Protein AF-A0A9X7DZL2-F1 (afdb_monomer_lite)

Secondary structure (DSSP, 8-state):
-EEEEEEEPTT--EEEEE-SS--EEEEES-BTTTB-TT-GGGSEEEEEPSEEEEE--TT-EEEEEE--SSS----EEEEE--EE--EEETTT--HHHHHHHHHH-TT-S-EEEE-SS-EEEE-HHHIIIIIITTT--HHHHHHHHHHHTT-

Radius of gyration: 15.91 Å; chains: 1; bounding box: 37×32×37 Å

Foldseek 3Di:
DAFDQWWFAAFWKWKKAKDDADKWKKKFADAPQLDDPVRCVQIDMDIDGHGIDIDGHRHIHTMDIGDPDPDDDIDMDGPDGTDGAAEAEAPPDWQVSSVVRCVVCVPGSWHWQYAPPDIDIGHSVCCVVPCVVVVHTSNVVRVVVVVVVVD

Organism: Bacillus cereus (NCBI:txid1396)

InterPro domains:
  IPR031161 Peptidase family M60 domain [PS51723] (1-151)
  IPR031161 Peptidase family M60 domain [SM01276] (1-151)
  IPR035423 M60-like domain, N-terminal [PF17291] (1-71)
  IPR051244 TRPM8 Channel-Associated Factors [PTHR15730] (1-148)

Structure (mmCIF, N/CA/C/O backbone):
data_AF-A0A9X7DZL2-F1
#
_entry.id   AF-A0A9X7DZL2-F1
#
loop_
_atom_site.group_PDB
_atom_site.id
_atom_site.type_symbol
_atom_site.label_atom_id
_atom_site.label_alt_id
_atom_site.label_comp_id
_atom_site.label_asym_id
_atom_site.label_entity_id
_atom_site.label_seq_id
_atom_site.pdbx_PDB_ins_code
_atom_site.Cartn_x
_atom_site.Cartn_y
_atom_site.Cartn_z
_atom_site.occupancy
_atom_site.B_iso_or_equiv
_atom_site.auth_seq_id
_atom_site.auth_comp_id
_atom_site.auth_asym_id
_atom_site.auth_atom_id
_atom_site.pdbx_PDB_model_num
ATOM 1 N N . TYR A 1 1 ? 4.931 -5.568 7.349 1.00 88.00 1 TYR A N 1
ATOM 2 C CA . TYR A 1 1 ? 3.750 -4.793 6.931 1.00 88.00 1 TYR A CA 1
ATOM 3 C C . TYR A 1 1 ? 3.110 -5.503 5.763 1.00 88.00 1 TYR A C 1
ATOM 5 O O . TYR A 1 1 ? 3.852 -5.976 4.914 1.00 88.00 1 TYR A O 1
ATOM 13 N N . GLU A 1 2 ? 1.784 -5.583 5.729 1.00 94.81 2 GLU A N 1
ATOM 14 C CA . GLU A 1 2 ? 1.037 -6.064 4.567 1.00 94.81 2 GLU A CA 1
ATOM 15 C C . GLU A 1 2 ? 0.476 -4.844 3.812 1.00 94.81 2 GLU A C 1
ATOM 17 O O . GLU A 1 2 ? -0.338 -4.112 4.390 1.00 94.81 2 GLU A O 1
ATOM 22 N N . PRO A 1 3 ? 0.941 -4.559 2.580 1.00 97.00 3 PRO A N 1
ATOM 23 C CA . PRO A 1 3 ? 0.452 -3.438 1.781 1.00 97.00 3 PRO A CA 1
ATOM 24 C C . PRO A 1 3 ? -0.974 -3.690 1.293 1.00 97.00 3 PRO A C 1
ATOM 26 O O . PRO A 1 3 ? -1.350 -4.814 0.969 1.00 97.00 3 PRO A O 1
ATOM 29 N N . THR A 1 4 ? -1.769 -2.626 1.211 1.00 97.38 4 THR A N 1
ATOM 30 C CA . THR A 1 4 ? -3.156 -2.704 0.717 1.00 97.38 4 THR A CA 1
ATOM 31 C C . THR A 1 4 ? -3.303 -2.290 -0.747 1.00 97.38 4 THR A C 1
ATOM 33 O O . THR A 1 4 ? -4.355 -2.518 -1.339 1.00 97.38 4 THR A O 1
ATOM 36 N N . GLY A 1 5 ? -2.285 -1.641 -1.327 1.00 97.38 5 GLY A N 1
ATOM 37 C CA . GLY A 1 5 ? -2.396 -0.976 -2.629 1.00 97.38 5 GLY A CA 1
ATOM 38 C C . GLY A 1 5 ? -3.279 0.281 -2.610 1.00 97.38 5 GLY A C 1
ATOM 39 O O . GLY A 1 5 ? -3.695 0.757 -3.670 1.00 97.38 5 GLY A O 1
ATOM 40 N N . LEU A 1 6 ? -3.573 0.826 -1.424 1.00 98.25 6 LEU A N 1
ATOM 41 C CA . LEU A 1 6 ? -4.379 2.032 -1.241 1.00 98.25 6 LEU A CA 1
ATOM 42 C C . LEU A 1 6 ? -3.569 3.160 -0.594 1.00 98.25 6 LEU A C 1
ATOM 44 O O . LEU A 1 6 ? -2.781 2.951 0.329 1.00 98.25 6 LEU A O 1
ATOM 48 N N . TYR A 1 7 ? -3.822 4.377 -1.066 1.00 98.31 7 TYR A N 1
ATOM 49 C CA . TYR A 1 7 ? -3.296 5.628 -0.536 1.00 98.31 7 TYR A CA 1
ATOM 50 C C . TYR A 1 7 ? -4.421 6.450 0.098 1.00 98.31 7 TYR A C 1
ATOM 52 O O . TYR A 1 7 ? -5.416 6.741 -0.566 1.00 98.31 7 TYR A O 1
ATOM 60 N N . ALA A 1 8 ? -4.253 6.861 1.354 1.00 98.38 8 ALA A N 1
ATOM 61 C CA . ALA A 1 8 ? -5.120 7.836 2.009 1.00 98.38 8 ALA A CA 1
ATOM 62 C C . ALA A 1 8 ? -4.589 9.254 1.775 1.00 98.38 8 ALA A C 1
ATOM 64 O O . ALA A 1 8 ? -3.419 9.539 2.045 1.00 98.38 8 ALA A O 1
ATOM 65 N N . LYS A 1 9 ? -5.448 10.171 1.334 1.00 97.81 9 LYS A N 1
ATOM 66 C CA . LYS A 1 9 ? -5.123 11.601 1.272 1.00 97.81 9 LYS A CA 1
ATOM 67 C C . LYS A 1 9 ? -5.031 12.196 2.688 1.00 97.81 9 LYS A C 1
ATOM 69 O O . LYS A 1 9 ? -5.596 11.638 3.634 1.00 97.81 9 LYS A O 1
ATOM 74 N N . PRO A 1 10 ? -4.355 13.346 2.861 1.00 97.62 10 PRO A N 1
ATOM 75 C CA . PRO A 1 10 ? -4.370 14.092 4.117 1.00 97.62 10 PRO A CA 1
ATOM 76 C C . PRO A 1 10 ? -5.789 14.299 4.662 1.00 97.62 10 PRO A C 1
ATOM 78 O O . PRO A 1 10 ? -6.654 14.824 3.963 1.00 97.62 10 PRO A O 1
ATOM 81 N N . ASN A 1 11 ? -6.011 13.907 5.918 1.00 97.94 11 ASN A N 1
ATOM 82 C CA . ASN A 1 11 ? -7.292 13.972 6.634 1.00 97.94 11 ASN A CA 1
ATOM 83 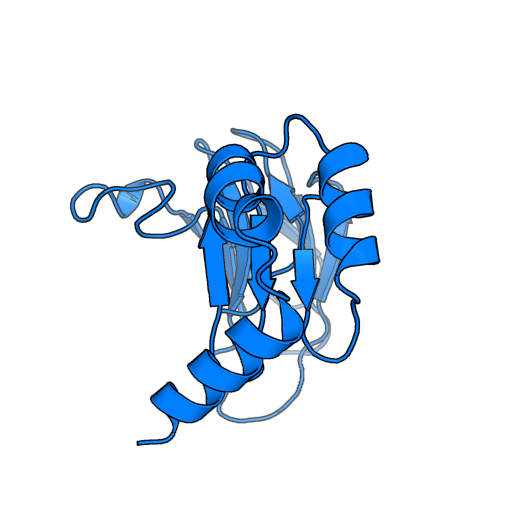C C . ASN A 1 11 ? -8.450 13.174 6.005 1.00 97.94 11 ASN A C 1
ATOM 85 O O . ASN A 1 11 ? -9.599 13.361 6.399 1.00 97.94 11 ASN A O 1
ATOM 89 N N . GLU A 1 12 ? -8.180 12.278 5.055 1.00 98.38 12 GLU A N 1
ATOM 90 C CA . GLU A 1 12 ? -9.208 11.391 4.517 1.00 98.38 12 GLU A CA 1
ATOM 91 C C . GLU A 1 12 ? -9.665 10.392 5.587 1.00 98.38 12 GLU A C 1
ATOM 93 O O . GLU A 1 12 ? -8.843 9.766 6.265 1.00 98.38 12 GLU A O 1
ATOM 98 N N . GLN A 1 13 ? -10.983 10.241 5.734 1.00 98.38 13 GLN A N 1
ATOM 99 C CA . GLN A 1 13 ? -11.560 9.217 6.596 1.00 98.38 13 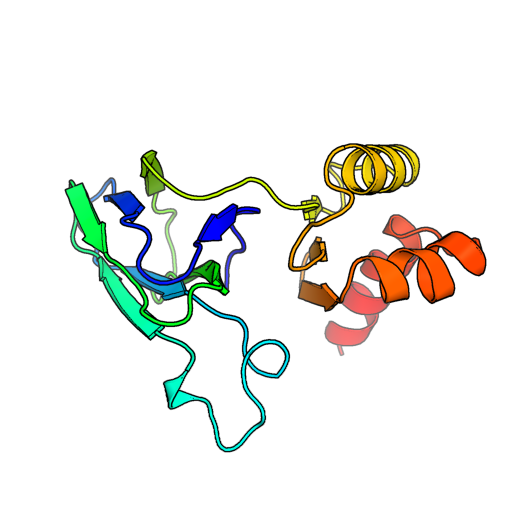GLN A CA 1
ATOM 100 C C . GLN A 1 13 ? -11.528 7.865 5.894 1.00 98.38 13 GLN A C 1
ATOM 102 O O . GLN A 1 13 ? -12.096 7.696 4.815 1.00 98.38 13 GLN A O 1
ATOM 107 N N . ILE A 1 14 ? -10.906 6.892 6.551 1.00 98.56 14 ILE A N 1
ATOM 108 C CA . ILE A 1 14 ? -10.851 5.505 6.102 1.00 98.56 14 ILE A CA 1
ATOM 109 C C . ILE A 1 14 ? -11.710 4.670 7.042 1.00 98.56 14 ILE A C 1
ATOM 111 O O . ILE A 1 14 ? -11.516 4.702 8.260 1.00 98.56 14 ILE A O 1
ATOM 115 N N . THR A 1 15 ? -12.655 3.920 6.479 1.00 98.62 15 THR A N 1
ATOM 116 C CA . THR A 1 15 ? -13.485 2.979 7.240 1.00 98.62 15 THR A CA 1
ATOM 117 C C . THR A 1 15 ? -13.031 1.557 6.964 1.00 98.62 15 THR A C 1
ATOM 119 O O . THR A 1 15 ? -12.900 1.154 5.808 1.00 98.62 15 THR A O 1
ATOM 122 N N . ILE A 1 16 ? -12.771 0.807 8.031 1.00 98.50 16 ILE A N 1
ATOM 123 C CA . ILE A 1 16 ? -12.186 -0.531 7.976 1.00 98.50 16 ILE A CA 1
ATOM 124 C C . ILE A 1 16 ? -13.016 -1.467 8.842 1.00 9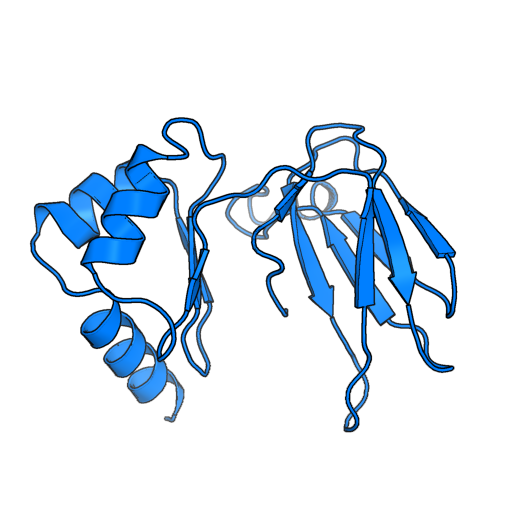8.50 16 ILE A C 1
ATOM 126 O O . ILE A 1 16 ? -13.200 -1.213 10.031 1.00 98.50 16 ILE A O 1
ATOM 130 N N . ASN A 1 17 ? -13.480 -2.566 8.258 1.00 98.31 17 ASN A N 1
ATOM 131 C CA . ASN A 1 17 ? -14.065 -3.674 8.995 1.00 98.31 17 ASN A CA 1
ATOM 132 C C . ASN A 1 17 ? -13.001 -4.743 9.265 1.00 98.31 17 ASN A C 1
ATOM 134 O O . ASN A 1 17 ? -12.344 -5.210 8.331 1.00 98.31 17 ASN A O 1
ATOM 138 N N . VAL A 1 18 ? -12.846 -5.134 10.528 1.00 97.44 18 VAL A N 1
ATOM 139 C CA . VAL A 1 18 ? -11.957 -6.217 10.965 1.00 97.44 18 VAL A CA 1
ATOM 140 C C . VAL A 1 18 ? -12.814 -7.408 11.378 1.00 97.44 18 VAL A C 1
ATOM 142 O O . VAL A 1 18 ? -13.578 -7.325 12.339 1.00 97.44 18 VAL A O 1
ATOM 145 N N . GLU A 1 19 ? -12.702 -8.518 10.655 1.00 95.38 19 GLU A N 1
ATOM 146 C CA . GLU A 1 19 ? -13.358 -9.771 11.029 1.00 95.38 19 GLU A CA 1
ATOM 147 C C . GLU A 1 19 ? -12.551 -10.513 12.105 1.00 95.38 19 GLU A C 1
ATOM 149 O O . GLU A 1 19 ? -11.327 -10.404 12.180 1.00 95.38 19 GLU A O 1
ATOM 154 N N . GLY A 1 20 ? -13.237 -11.317 12.919 1.00 89.38 20 GLY A N 1
ATOM 155 C CA . GLY A 1 20 ? -12.622 -12.110 13.983 1.00 89.38 20 GLY A CA 1
ATOM 156 C C . GLY A 1 20 ? -12.751 -11.460 15.358 1.00 89.38 20 GLY A C 1
ATOM 157 O O . GLY A 1 20 ? -13.722 -10.765 15.639 1.00 89.38 20 GLY A O 1
ATOM 158 N N . ASN A 1 21 ? -11.801 -11.747 16.244 1.00 89.56 21 ASN A N 1
ATOM 159 C CA . ASN A 1 21 ? -11.850 -11.369 17.661 1.00 89.56 21 ASN A CA 1
ATOM 160 C C . ASN A 1 21 ? -10.530 -10.777 18.181 1.00 89.56 21 ASN A C 1
ATOM 162 O O . ASN A 1 21 ? -10.350 -10.648 19.390 1.00 89.56 21 ASN A O 1
ATOM 166 N N . GLN A 1 22 ? -9.606 -10.442 17.283 1.00 90.62 22 GLN A N 1
ATOM 167 C CA . GLN A 1 22 ? -8.282 -9.939 17.624 1.00 90.62 22 GLN A CA 1
ATOM 168 C C . GLN A 1 22 ? -8.089 -8.517 17.116 1.00 90.62 22 GLN A C 1
ATOM 170 O O . GLN A 1 22 ? -8.493 -8.178 16.003 1.00 90.62 22 GLN A O 1
ATOM 175 N N . ASP A 1 23 ? -7.413 -7.715 17.931 1.00 94.69 23 ASP A N 1
ATOM 176 C CA . ASP A 1 23 ? -6.951 -6.397 17.528 1.00 94.69 23 ASP A CA 1
ATOM 177 C C . ASP A 1 23 ? -5.771 -6.522 16.555 1.00 94.69 23 ASP A C 1
ATOM 179 O O . ASP A 1 23 ? -4.893 -7.380 16.707 1.00 94.69 23 ASP A O 1
ATOM 183 N N . ILE A 1 24 ? -5.710 -5.608 15.591 1.00 95.75 24 ILE A N 1
ATOM 184 C CA . ILE A 1 24 ? -4.584 -5.470 14.661 1.00 95.75 24 ILE A CA 1
ATOM 185 C C . ILE A 1 24 ? -4.102 -4.029 14.613 1.00 95.75 24 ILE A C 1
ATOM 187 O O . ILE A 1 24 ? -4.777 -3.113 15.081 1.00 95.75 24 ILE A O 1
ATOM 191 N N . GLN A 1 25 ? -2.935 -3.809 14.017 1.00 97.00 25 GLN A N 1
ATOM 192 C CA . GLN A 1 25 ? -2.460 -2.461 13.743 1.00 97.00 25 GLN A CA 1
ATOM 193 C C . GLN A 1 25 ? -2.643 -2.108 12.274 1.00 97.00 25 GLN A C 1
ATOM 195 O O . GLN A 1 25 ? -2.471 -2.943 11.386 1.00 97.00 25 GLN A O 1
ATOM 200 N N . VAL A 1 26 ? -2.964 -0.846 12.027 1.00 97.88 26 VAL A N 1
ATOM 201 C CA . VAL A 1 26 ? -2.921 -0.241 10.699 1.00 97.88 26 VAL A CA 1
ATOM 202 C C . VAL A 1 26 ? -2.019 0.978 10.738 1.00 97.88 26 VAL A C 1
ATOM 204 O O . VAL A 1 26 ? -1.999 1.709 11.730 1.00 97.88 26 VAL A O 1
ATOM 207 N N . TYR A 1 27 ? -1.271 1.181 9.664 1.00 97.81 27 TYR A N 1
ATOM 208 C CA . TYR A 1 27 ? -0.380 2.316 9.482 1.00 97.81 27 TYR A CA 1
ATOM 209 C C . TYR A 1 27 ? -0.837 3.121 8.272 1.00 97.81 27 TYR A C 1
ATOM 211 O O . TYR A 1 27 ? -1.234 2.542 7.263 1.00 97.81 27 TYR A O 1
ATOM 219 N N . ILE A 1 28 ? -0.776 4.445 8.388 1.00 98.12 28 ILE A N 1
ATOM 220 C CA . ILE A 1 28 ? -0.952 5.384 7.284 1.00 98.12 28 ILE A CA 1
ATOM 221 C C . ILE A 1 28 ? 0.341 6.189 7.156 1.00 98.12 28 ILE A C 1
ATOM 223 O O . ILE A 1 28 ? 0.681 6.979 8.048 1.00 98.12 28 ILE A O 1
ATOM 227 N N . GLY A 1 29 ? 1.047 5.954 6.051 1.00 97.00 29 GLY A N 1
ATOM 228 C CA . GLY A 1 29 ? 2.370 6.496 5.757 1.00 97.00 29 GLY A CA 1
ATOM 229 C C . GLY A 1 29 ? 3.456 5.422 5.702 1.00 97.00 29 GLY A C 1
ATOM 230 O O . GLY A 1 29 ? 3.345 4.355 6.302 1.00 97.00 29 GLY A O 1
ATOM 231 N N . THR A 1 30 ? 4.534 5.744 4.993 1.00 95.94 30 THR A N 1
ATOM 232 C CA . THR A 1 30 ? 5.651 4.845 4.707 1.00 95.94 30 THR A CA 1
ATOM 233 C C . THR A 1 30 ? 6.952 5.410 5.267 1.00 95.94 30 THR A C 1
ATOM 235 O O . THR A 1 30 ? 7.415 6.481 4.860 1.00 95.94 30 THR A O 1
ATOM 238 N N . TYR A 1 31 ? 7.580 4.675 6.186 1.00 93.12 31 TYR A N 1
ATOM 239 C CA . TYR A 1 31 ? 8.893 5.034 6.727 1.00 93.12 31 TYR A CA 1
ATOM 240 C C . TYR A 1 31 ? 9.932 5.195 5.611 1.00 93.12 31 TYR A C 1
ATOM 242 O O . TYR A 1 31 ? 9.944 4.430 4.650 1.00 93.12 31 TYR A O 1
ATOM 250 N N . SER A 1 32 ? 10.826 6.178 5.743 1.00 90.69 32 SER A N 1
ATOM 251 C CA . SER A 1 32 ? 11.870 6.520 4.756 1.00 90.69 32 SER A CA 1
ATOM 252 C C . SER A 1 32 ? 11.378 7.021 3.390 1.00 90.69 32 SER A C 1
ATOM 254 O O . SER A 1 32 ? 12.205 7.433 2.577 1.00 90.69 32 SER A O 1
ATOM 256 N N . TYR A 1 33 ? 10.066 7.030 3.133 1.00 94.06 33 TYR A N 1
ATOM 257 C CA . TYR A 1 33 ? 9.473 7.612 1.925 1.00 94.06 33 TYR A CA 1
ATOM 258 C C . TYR A 1 33 ? 8.687 8.889 2.247 1.00 94.06 33 TYR A C 1
ATOM 260 O O . TYR A 1 33 ? 8.992 9.947 1.704 1.00 94.06 33 TYR A O 1
ATOM 268 N N . ASP A 1 34 ? 7.739 8.813 3.187 1.00 90.94 34 ASP A N 1
ATOM 269 C CA . ASP A 1 34 ? 6.939 9.958 3.656 1.00 90.94 34 ASP A CA 1
ATOM 270 C C . ASP A 1 34 ? 7.612 10.715 4.814 1.00 90.94 34 ASP A C 1
ATOM 272 O O . ASP A 1 34 ? 7.311 11.879 5.093 1.00 90.94 34 ASP A O 1
ATOM 276 N N . ALA A 1 35 ? 8.531 10.041 5.503 1.00 84.19 35 ALA A N 1
ATOM 277 C CA . ALA A 1 35 ? 9.239 10.548 6.664 1.00 84.19 35 ALA A CA 1
ATOM 278 C C . ALA A 1 35 ? 10.729 10.243 6.545 1.00 84.19 35 ALA A C 1
ATOM 280 O O . ALA A 1 35 ? 11.120 9.090 6.352 1.00 84.19 35 ALA A O 1
ATOM 281 N N . SER A 1 36 ? 11.568 11.268 6.706 1.00 84.44 36 SER A N 1
ATOM 282 C CA . SER A 1 36 ? 12.982 11.036 7.006 1.00 84.44 36 SER A CA 1
ATOM 283 C C . SER A 1 36 ? 13.126 10.393 8.393 1.00 84.44 36 SER A C 1
ATOM 285 O O . SER A 1 36 ? 12.201 10.436 9.199 1.00 84.44 36 SER A O 1
ATOM 287 N N . TRP A 1 37 ? 14.296 9.835 8.710 1.00 75.81 37 TRP A N 1
ATOM 288 C CA . TRP A 1 37 ? 14.536 9.083 9.955 1.00 75.81 37 TRP A CA 1
ATOM 289 C C . TRP A 1 37 ? 14.260 9.848 11.269 1.00 75.81 37 TRP A C 1
ATOM 291 O O . TRP A 1 37 ? 14.188 9.235 12.328 1.00 75.81 37 TRP A O 1
ATOM 301 N N . ARG A 1 38 ? 14.135 11.184 11.234 1.00 79.12 38 ARG A N 1
ATOM 302 C CA . ARG A 1 38 ? 13.767 12.020 12.399 1.00 79.12 38 ARG A CA 1
ATOM 303 C C . ARG A 1 38 ? 12.289 12.410 12.432 1.00 79.12 38 ARG A C 1
ATOM 305 O O . ARG A 1 38 ? 11.865 13.119 13.339 1.00 79.12 38 ARG A O 1
ATOM 312 N N . GLU A 1 39 ? 11.515 11.998 11.439 1.00 86.69 39 GLU A N 1
ATOM 313 C CA . GLU A 1 39 ? 10.147 12.456 11.202 1.00 86.69 39 GLU A CA 1
ATOM 314 C C . GLU A 1 39 ? 9.130 11.314 11.271 1.00 86.69 39 GLU A C 1
ATOM 316 O O . GLU A 1 39 ? 8.023 11.444 10.755 1.00 86.69 39 GLU A O 1
ATOM 321 N N . ASP A 1 40 ? 9.467 10.214 11.947 1.00 84.94 40 ASP A N 1
ATOM 322 C CA . ASP A 1 40 ? 8.596 9.046 12.137 1.00 84.94 40 ASP A CA 1
ATOM 323 C C . ASP A 1 40 ? 7.216 9.404 12.708 1.00 84.94 40 ASP A C 1
ATOM 325 O O . ASP A 1 40 ? 6.234 8.714 12.447 1.00 84.94 40 ASP A O 1
ATOM 329 N N . SER A 1 41 ? 7.105 10.528 13.425 1.00 86.75 41 SER A N 1
ATOM 330 C CA . SER A 1 41 ? 5.835 11.080 13.913 1.00 86.75 41 SER A CA 1
ATOM 331 C C . SER A 1 41 ? 4.838 11.435 12.799 1.00 86.75 41 SER A C 1
ATOM 333 O O . SER A 1 41 ? 3.638 11.587 13.081 1.00 86.75 41 SER A O 1
ATOM 335 N N . LYS A 1 42 ? 5.307 11.561 11.548 1.00 89.62 42 LYS A N 1
ATOM 336 C CA . LYS A 1 42 ? 4.469 11.742 10.359 1.00 89.62 42 LYS A CA 1
ATOM 337 C C . LYS A 1 42 ? 3.719 10.471 9.978 1.00 89.62 42 LYS A C 1
ATOM 339 O O . LYS A 1 42 ? 2.626 10.597 9.427 1.00 89.62 42 LYS A O 1
ATOM 344 N N . ILE A 1 43 ? 4.258 9.299 10.313 1.00 94.88 43 ILE A N 1
ATOM 345 C CA . ILE A 1 43 ? 3.607 8.008 10.100 1.00 94.88 43 ILE A CA 1
ATOM 346 C C . ILE A 1 43 ? 2.633 7.778 11.250 1.00 94.88 43 ILE A C 1
ATOM 348 O O . ILE A 1 43 ? 3.009 7.815 12.424 1.00 94.88 43 ILE A O 1
ATOM 352 N N . LYS A 1 44 ? 1.355 7.575 10.935 1.00 96.44 44 LYS A N 1
ATOM 353 C CA . LYS A 1 44 ? 0.337 7.322 11.960 1.00 96.44 44 LYS A CA 1
ATOM 354 C C . LYS A 1 44 ? 0.036 5.842 12.047 1.00 96.44 44 LYS A C 1
ATOM 356 O O . LYS A 1 44 ? -0.111 5.185 11.025 1.00 96.44 44 LYS A O 1
ATOM 361 N N . SER A 1 45 ? -0.080 5.340 13.271 1.00 96.62 45 SER A N 1
ATOM 362 C CA . SER A 1 45 ? -0.544 3.984 13.543 1.00 96.62 45 SER A CA 1
ATOM 363 C C . SER A 1 45 ? -1.792 4.019 14.413 1.00 96.62 45 SER A C 1
ATOM 365 O O . SER A 1 45 ? -1.956 4.915 15.244 1.00 96.62 45 SER A O 1
ATOM 367 N N . PHE A 1 46 ? -2.670 3.047 14.202 1.00 97.75 46 PHE A N 1
ATOM 368 C CA . PHE A 1 46 ? -3.926 2.900 14.926 1.00 97.75 46 PHE A CA 1
ATOM 369 C C . PHE A 1 46 ? -4.109 1.434 15.304 1.00 97.75 46 PHE A C 1
ATOM 371 O O . PHE A 1 46 ? -3.799 0.542 14.512 1.00 97.75 46 PHE A O 1
ATOM 378 N N . THR A 1 47 ? -4.626 1.186 16.504 1.00 97.75 47 THR A N 1
ATOM 379 C CA . THR A 1 47 ? -5.122 -0.140 16.882 1.00 97.75 47 THR A CA 1
ATOM 380 C C . THR A 1 47 ? -6.561 -0.258 16.401 1.00 97.75 47 THR A C 1
ATOM 382 O O . THR A 1 47 ? -7.407 0.538 16.806 1.00 97.75 47 THR A O 1
ATOM 385 N N . LEU A 1 48 ? -6.828 -1.234 15.538 1.00 97.81 48 LEU A N 1
ATOM 386 C CA . LEU A 1 48 ? -8.168 -1.562 15.072 1.00 97.81 48 LEU A CA 1
ATOM 387 C C . LEU A 1 48 ? -8.730 -2.694 15.919 1.00 97.81 48 LEU A C 1
ATOM 389 O O . LEU A 1 48 ? -8.064 -3.714 16.094 1.00 97.81 48 LEU A O 1
ATOM 393 N N . LYS A 1 49 ? -9.957 -2.511 16.401 1.00 97.19 49 LYS A N 1
ATOM 394 C CA . LYS A 1 49 ? -10.707 -3.544 17.118 1.00 97.19 49 LYS A CA 1
ATOM 395 C C . LYS A 1 49 ? -11.528 -4.384 16.137 1.00 97.19 49 LYS A C 1
ATOM 397 O O . LYS A 1 49 ? -11.836 -3.888 15.052 1.00 97.19 49 LYS A O 1
ATOM 402 N N . PRO A 1 50 ? -11.949 -5.603 16.507 1.00 97.19 50 PRO A N 1
ATOM 403 C CA . PRO A 1 50 ? -12.978 -6.326 15.770 1.00 97.19 50 PRO A CA 1
ATOM 404 C C . PRO A 1 50 ? -14.211 -5.461 15.475 1.00 97.19 50 PRO A C 1
ATOM 406 O O . PRO A 1 50 ? -14.691 -4.733 16.346 1.00 97.19 50 PRO A O 1
ATOM 409 N N . GLY A 1 51 ? -14.728 -5.559 14.252 1.00 98.19 51 GLY A N 1
ATOM 410 C CA . GLY A 1 51 ? -15.824 -4.737 13.743 1.00 98.19 51 GLY A CA 1
ATOM 411 C C . GLY A 1 51 ? -15.363 -3.493 12.978 1.00 98.19 51 GLY A C 1
ATOM 412 O O . GLY A 1 51 ? -14.269 -3.451 12.408 1.00 98.19 51 GLY A O 1
ATOM 413 N N . VAL A 1 52 ? -16.236 -2.484 12.923 1.00 98.44 52 VAL A N 1
ATOM 414 C CA . VAL A 1 52 ? -16.039 -1.269 12.117 1.00 98.44 52 VAL A CA 1
ATOM 415 C C . VAL A 1 52 ? -15.213 -0.237 12.879 1.00 98.44 52 VAL A C 1
ATOM 417 O O . VAL A 1 52 ? -15.535 0.134 14.005 1.00 98.44 52 VAL A O 1
ATOM 420 N N . ASN A 1 53 ? -14.173 0.271 12.224 1.00 98.69 53 ASN A N 1
ATOM 421 C CA . ASN A 1 53 ? -13.289 1.313 12.725 1.00 98.69 53 ASN A CA 1
ATOM 422 C C . ASN A 1 53 ? -13.229 2.458 11.708 1.00 98.69 53 ASN A C 1
ATOM 424 O O . ASN A 1 53 ? -13.162 2.206 10.504 1.00 98.69 53 ASN A O 1
ATOM 428 N N . THR A 1 54 ? -13.169 3.699 12.188 1.00 98.44 54 THR A N 1
ATOM 429 C CA . THR A 1 54 ? -12.930 4.884 11.352 1.00 98.44 54 THR A CA 1
ATOM 430 C C . THR A 1 54 ? -11.674 5.591 11.837 1.00 98.44 54 THR A C 1
ATOM 432 O O . THR A 1 54 ? -11.557 5.923 13.016 1.00 98.44 54 THR A O 1
ATOM 435 N N . ILE A 1 55 ? -10.729 5.807 10.928 1.00 98.31 55 ILE A N 1
ATOM 436 C CA . ILE A 1 55 ? -9.430 6.425 11.211 1.00 98.31 55 ILE A CA 1
ATOM 437 C C . ILE A 1 55 ? -9.133 7.524 10.193 1.00 98.31 55 ILE A C 1
ATOM 439 O O . ILE A 1 55 ? -9.684 7.527 9.094 1.00 98.31 55 ILE A O 1
ATOM 443 N N . GLN A 1 56 ? -8.230 8.437 10.540 1.00 97.75 56 GLN A N 1
ATOM 444 C CA . GLN A 1 56 ? -7.721 9.457 9.624 1.00 97.75 56 GLN A CA 1
ATOM 445 C C . GLN A 1 56 ? -6.300 9.864 10.025 1.00 97.75 56 GLN A C 1
ATOM 447 O O . GLN A 1 56 ? -5.986 9.949 11.213 1.00 97.75 56 GLN A O 1
ATOM 452 N N . SER A 1 57 ? -5.445 10.144 9.041 1.00 97.50 57 SER A N 1
ATOM 453 C CA . SER A 1 57 ? -4.090 10.666 9.264 1.00 97.50 57 SER A CA 1
ATOM 454 C C . SER A 1 57 ? -3.982 12.086 8.713 1.00 97.50 57 SER A C 1
ATOM 456 O O . SER A 1 57 ? -4.330 12.293 7.550 1.00 97.50 57 SER A O 1
ATOM 458 N N . PRO A 1 58 ? -3.446 13.060 9.473 1.00 96.38 58 PRO A N 1
ATOM 459 C CA . PRO A 1 58 ? -3.297 14.427 8.984 1.00 96.38 58 PRO A CA 1
ATOM 460 C C . PRO A 1 58 ? -2.357 14.544 7.784 1.00 96.38 58 PRO A C 1
ATOM 462 O O . PRO A 1 58 ? -2.518 15.456 6.983 1.00 96.38 58 PRO A O 1
ATOM 465 N N . ASN A 1 59 ? -1.413 13.613 7.629 1.00 96.12 59 ASN A N 1
ATOM 466 C CA . ASN A 1 59 ? -0.435 13.641 6.540 1.00 96.12 59 ASN A CA 1
ATOM 467 C C . ASN A 1 59 ? -0.826 12.754 5.350 1.00 96.12 59 ASN A C 1
ATOM 469 O O . ASN A 1 59 ? -0.205 12.852 4.295 1.00 96.12 59 ASN A O 1
ATOM 473 N N . GLY A 1 60 ? -1.833 11.888 5.504 1.00 97.25 60 GLY A N 1
ATOM 474 C CA . GLY A 1 60 ? -2.099 10.831 4.529 1.00 97.25 60 GLY A CA 1
ATOM 475 C C . GLY A 1 60 ? -0.941 9.832 4.426 1.00 97.25 60 GLY A C 1
ATOM 476 O O . GLY A 1 60 ? -0.074 9.780 5.303 1.00 97.25 60 GLY A O 1
ATOM 477 N N . GLY A 1 61 ? -0.956 9.013 3.377 1.00 97.69 61 GLY A N 1
ATOM 478 C CA . GLY A 1 61 ? 0.061 7.997 3.113 1.00 97.69 61 GLY A CA 1
ATOM 479 C C . GLY A 1 61 ? -0.512 6.661 2.648 1.00 97.69 61 GLY A C 1
ATOM 480 O O . GLY A 1 61 ? -1.726 6.452 2.636 1.00 97.69 61 GLY A O 1
ATOM 481 N N . LEU A 1 62 ? 0.378 5.745 2.264 1.00 98.25 62 LEU A N 1
ATOM 482 C CA . LEU A 1 62 ? 0.003 4.365 1.953 1.00 98.25 62 LEU A CA 1
ATOM 483 C C . LEU A 1 62 ? -0.536 3.654 3.197 1.00 98.25 62 LEU A C 1
ATOM 485 O O . LEU A 1 62 ? -0.084 3.919 4.314 1.00 98.25 62 LEU A O 1
ATOM 489 N N . ILE A 1 63 ? -1.522 2.781 2.994 1.00 98.44 63 ILE A N 1
ATOM 490 C CA . ILE A 1 63 ? -2.205 2.063 4.070 1.00 98.44 63 ILE A CA 1
ATOM 491 C C . ILE A 1 63 ? -1.621 0.653 4.190 1.00 98.44 63 ILE A C 1
ATOM 493 O O . ILE A 1 63 ? -1.629 -0.116 3.224 1.00 98.44 63 ILE A O 1
ATOM 497 N N . TYR A 1 64 ? -1.179 0.295 5.395 1.00 98.06 64 TYR A N 1
ATOM 498 C CA . TYR A 1 64 ? -0.600 -1.013 5.704 1.00 98.06 64 TYR A CA 1
ATOM 499 C C . TYR A 1 64 ? -1.304 -1.678 6.870 1.00 98.06 64 TYR A C 1
ATOM 501 O O . TYR A 1 64 ? -1.503 -1.046 7.907 1.00 98.06 64 TYR A O 1
ATOM 509 N N . PHE A 1 65 ? -1.569 -2.976 6.764 1.00 97.12 65 PHE A N 1
ATOM 510 C CA . PHE A 1 65 ? -1.953 -3.780 7.918 1.00 97.12 65 PHE A CA 1
ATOM 511 C C . PHE A 1 65 ? -0.737 -4.424 8.575 1.00 97.12 65 PHE A C 1
ATOM 513 O O . PHE A 1 65 ? 0.269 -4.752 7.941 1.00 97.12 65 PHE A O 1
ATOM 520 N N . TYR A 1 66 ? -0.831 -4.620 9.883 1.00 94.94 66 TYR A N 1
ATOM 521 C CA . TYR A 1 66 ? 0.146 -5.361 10.651 1.00 94.94 66 TYR A CA 1
ATOM 522 C C . TYR A 1 66 ? -0.552 -6.245 11.678 1.00 94.94 66 TYR A C 1
ATOM 524 O O . TYR A 1 66 ? -1.161 -5.770 12.640 1.00 94.94 66 TYR A O 1
ATOM 532 N N . ASN A 1 67 ? -0.432 -7.551 11.457 1.00 92.25 67 ASN A N 1
ATOM 533 C CA . ASN A 1 67 ? -0.851 -8.568 12.400 1.00 92.25 67 ASN A CA 1
ATOM 534 C C . ASN A 1 67 ? 0.360 -8.997 13.245 1.00 92.25 67 ASN A C 1
ATOM 536 O O . ASN A 1 67 ? 1.318 -9.548 12.711 1.00 92.25 67 ASN A O 1
ATOM 540 N N . LYS A 1 68 ? 0.319 -8.732 14.556 1.00 88.38 68 LYS A N 1
ATOM 541 C CA . LYS A 1 68 ? 1.377 -9.124 15.510 1.00 88.38 68 LYS A CA 1
ATOM 542 C C . LYS A 1 68 ? 1.276 -10.580 15.968 1.00 88.38 68 LYS A C 1
ATOM 544 O O . LYS A 1 68 ? 2.167 -11.057 16.667 1.00 88.38 68 LYS A O 1
ATOM 549 N N . GLN A 1 69 ? 0.177 -11.254 15.652 1.00 85.75 69 GLN A N 1
ATOM 550 C CA . GLN A 1 69 ? -0.079 -12.608 16.120 1.00 85.75 69 GLN A CA 1
ATOM 551 C C . GLN A 1 69 ? 0.880 -13.589 15.439 1.00 85.75 69 GLN A C 1
ATOM 553 O O . GLN A 1 69 ? 1.181 -13.458 14.255 1.00 85.75 69 GLN A O 1
ATOM 558 N N . GLN A 1 70 ? 1.349 -14.590 16.186 1.00 79.44 70 GLN A N 1
ATOM 559 C CA . GLN A 1 70 ? 2.307 -15.587 15.686 1.00 79.44 70 GLN A CA 1
ATOM 560 C C . GLN A 1 70 ? 1.673 -16.631 14.745 1.00 79.44 70 GLN A C 1
ATOM 562 O O . GLN A 1 70 ? 2.373 -17.494 14.222 1.00 79.44 70 GLN A O 1
ATOM 567 N N . GLY A 1 71 ? 0.361 -16.556 14.506 1.00 77.75 71 GLY A N 1
ATOM 568 C CA . GLY A 1 71 ? -0.362 -17.433 13.593 1.00 77.75 71 GLY A CA 1
ATOM 569 C C . GLY A 1 71 ? -1.809 -16.990 13.382 1.00 77.75 71 GLY A C 1
ATOM 570 O O . GLY A 1 71 ? -2.328 -16.146 14.112 1.00 77.75 71 GLY A O 1
ATOM 571 N N . GLY A 1 72 ? -2.453 -17.586 12.377 1.00 82.56 72 GLY A N 1
ATOM 572 C CA . GLY A 1 72 ? -3.818 -17.257 11.967 1.00 82.56 72 GLY A CA 1
ATOM 573 C C . GLY A 1 72 ? -3.891 -16.160 10.903 1.00 82.56 72 GLY A C 1
ATOM 574 O O . GLY A 1 72 ? -2.967 -15.370 10.711 1.00 82.56 72 GLY A O 1
ATOM 575 N N . SER A 1 73 ? -5.014 -16.126 10.189 1.00 86.19 73 SER A N 1
ATOM 576 C CA . SER A 1 73 ? -5.323 -15.098 9.196 1.00 86.19 73 SER A CA 1
ATOM 577 C C . SER A 1 73 ? -6.472 -14.242 9.706 1.00 86.19 73 SER A C 1
ATOM 579 O O . SER A 1 73 ? -7.478 -14.768 10.178 1.00 86.19 73 SER A O 1
ATOM 581 N N . ILE A 1 74 ? -6.321 -12.925 9.598 1.00 91.12 74 ILE A N 1
ATOM 582 C CA . ILE A 1 74 ? -7.365 -11.954 9.925 1.00 91.12 74 ILE A CA 1
ATOM 583 C C . ILE A 1 74 ? -7.817 -11.336 8.614 1.00 91.12 74 ILE A C 1
ATOM 585 O O . ILE A 1 74 ? -6.989 -10.879 7.822 1.00 91.12 74 ILE A O 1
ATOM 589 N N . ARG A 1 75 ? -9.127 -11.330 8.379 1.00 94.69 75 ARG A N 1
ATOM 590 C CA . ARG A 1 75 ? -9.701 -10.677 7.212 1.00 94.69 75 ARG A CA 1
ATOM 591 C C . ARG A 1 75 ? -10.059 -9.243 7.562 1.00 94.69 75 ARG A C 1
ATOM 593 O O . ARG A 1 75 ? -10.812 -8.981 8.496 1.00 94.69 75 ARG A O 1
ATOM 600 N N . THR A 1 76 ? -9.530 -8.317 6.779 1.00 95.50 76 THR A N 1
ATOM 601 C CA . THR A 1 76 ? -9.854 -6.898 6.862 1.00 95.50 76 THR A CA 1
ATOM 602 C C . THR A 1 76 ? -10.443 -6.435 5.544 1.00 95.50 76 THR A C 1
ATOM 604 O O . THR A 1 76 ? -10.066 -6.911 4.475 1.00 95.50 76 THR A O 1
ATOM 607 N N . THR A 1 77 ? -11.392 -5.509 5.616 1.00 97.25 77 THR A N 1
ATOM 608 C CA . THR A 1 77 ? -11.982 -4.882 4.432 1.00 97.25 77 THR A CA 1
ATOM 609 C C . THR A 1 77 ? -12.012 -3.379 4.639 1.00 97.25 77 THR A C 1
ATOM 611 O O . THR A 1 77 ? -12.631 -2.901 5.586 1.00 97.25 77 THR A O 1
ATOM 614 N N . ILE A 1 78 ? -11.355 -2.630 3.756 1.00 97.38 78 ILE A N 1
ATOM 615 C CA . ILE A 1 78 ? -11.515 -1.176 3.687 1.00 97.38 78 ILE A CA 1
ATOM 616 C C . ILE A 1 78 ? -12.810 -0.919 2.917 1.00 97.38 78 ILE A C 1
ATOM 618 O O . ILE A 1 78 ? -12.906 -1.247 1.738 1.00 97.38 78 ILE A O 1
ATOM 622 N N . THR A 1 79 ? -13.832 -0.418 3.607 1.00 96.50 79 THR A N 1
ATOM 623 C CA . THR A 1 79 ? -15.179 -0.241 3.045 1.00 96.50 79 THR A CA 1
ATOM 624 C C . THR A 1 79 ? -15.372 1.137 2.424 1.00 96.50 79 THR A C 1
ATOM 626 O O . THR A 1 79 ? -16.179 1.281 1.511 1.00 96.50 79 THR A O 1
ATOM 629 N N . THR A 1 80 ? -14.639 2.142 2.913 1.00 97.06 80 THR A N 1
ATOM 630 C CA . THR A 1 80 ? -14.742 3.533 2.454 1.00 97.06 80 THR A CA 1
ATOM 631 C C . THR A 1 80 ? -13.389 4.225 2.549 1.00 97.06 80 THR A C 1
ATOM 633 O O . THR A 1 80 ? -12.683 4.059 3.547 1.00 97.06 80 THR A O 1
ATOM 636 N N . GLY A 1 81 ? -13.094 5.063 1.555 1.00 97.00 81 GLY A N 1
ATOM 637 C CA . GLY A 1 81 ? -11.885 5.875 1.496 1.00 97.00 81 GLY A CA 1
ATOM 638 C C . GLY A 1 81 ? -10.679 5.117 0.946 1.00 97.00 81 GLY A C 1
ATOM 639 O O . GLY A 1 81 ? -10.674 3.891 0.836 1.00 97.00 81 GLY A O 1
ATOM 640 N N . GLY A 1 82 ? -9.649 5.880 0.603 1.00 97.12 82 GLY A N 1
ATOM 641 C CA . GLY A 1 82 ? -8.450 5.377 -0.041 1.00 97.12 82 GLY A CA 1
ATOM 642 C C . GLY A 1 82 ? -8.576 5.413 -1.561 1.00 97.12 82 GLY A C 1
ATOM 643 O O . GLY A 1 82 ? -9.610 5.107 -2.150 1.00 97.12 82 GLY A O 1
ATOM 644 N N . THR A 1 83 ? -7.489 5.804 -2.214 1.00 96.94 83 THR A N 1
ATOM 645 C CA . THR A 1 83 ? -7.354 5.796 -3.671 1.00 96.94 83 THR A CA 1
ATOM 646 C C . THR A 1 83 ? -6.382 4.694 -4.070 1.00 96.94 83 THR A C 1
ATOM 648 O O . THR A 1 83 ? -5.311 4.573 -3.475 1.00 96.94 83 THR A O 1
ATOM 651 N N . THR A 1 84 ? -6.736 3.896 -5.076 1.00 96.88 84 THR A N 1
ATOM 652 C CA . THR A 1 84 ? -5.847 2.861 -5.614 1.00 96.88 84 THR A CA 1
ATOM 653 C C . THR A 1 84 ? -4.553 3.466 -6.146 1.00 96.88 84 THR A C 1
ATOM 655 O O . THR A 1 84 ? -4.556 4.514 -6.792 1.00 96.88 84 THR A O 1
ATOM 658 N N . THR A 1 85 ? -3.445 2.784 -5.871 1.00 97.38 85 THR A N 1
ATOM 659 C CA . THR A 1 85 ? -2.110 3.129 -6.360 1.00 97.38 85 THR A CA 1
ATOM 660 C C . THR A 1 85 ? -1.506 1.929 -7.103 1.00 97.38 85 THR A C 1
ATOM 662 O O . THR A 1 85 ? -1.955 0.801 -6.888 1.00 97.38 85 THR A O 1
ATOM 665 N N . PRO A 1 86 ? -0.490 2.113 -7.967 1.00 98.38 86 PRO A N 1
ATOM 666 C CA . PRO A 1 86 ? 0.220 1.001 -8.586 1.00 98.38 86 PRO A CA 1
ATOM 667 C C . PRO A 1 86 ? 0.816 0.060 -7.532 1.00 98.38 86 PRO A C 1
ATOM 669 O O . PRO A 1 86 ? 1.735 0.430 -6.797 1.00 98.38 86 PRO A O 1
ATOM 672 N N . PHE A 1 87 ? 0.298 -1.164 -7.485 1.00 98.50 87 PHE A N 1
ATOM 673 C CA . PHE A 1 87 ? 0.717 -2.204 -6.556 1.00 98.50 87 PHE A CA 1
ATOM 674 C C . PHE A 1 87 ? 0.974 -3.502 -7.320 1.00 98.50 87 PHE A C 1
ATOM 676 O O . PHE A 1 87 ? 0.055 -4.203 -7.740 1.00 98.50 87 PHE A O 1
ATOM 683 N N . PHE A 1 88 ? 2.252 -3.802 -7.517 1.00 98.69 88 PHE A N 1
ATOM 684 C CA . PHE A 1 88 ? 2.715 -5.009 -8.181 1.00 98.69 88 PHE A CA 1
ATOM 685 C C . PHE A 1 88 ? 2.999 -6.096 -7.147 1.00 98.69 88 PHE A C 1
ATOM 687 O O . PHE A 1 88 ? 3.614 -5.835 -6.117 1.00 98.69 88 PHE A O 1
ATOM 694 N N . GLU A 1 89 ? 2.638 -7.338 -7.461 1.00 98.50 89 GLU A N 1
ATOM 695 C CA . GLU A 1 89 ? 2.824 -8.477 -6.565 1.00 98.50 89 GLU A CA 1
ATOM 696 C C . GLU A 1 89 ? 3.380 -9.647 -7.369 1.00 98.50 89 GLU A C 1
ATOM 698 O O . GLU A 1 89 ? 2.825 -10.039 -8.405 1.00 98.50 89 GLU A O 1
ATOM 703 N N . LEU A 1 90 ? 4.508 -10.174 -6.899 1.00 98.44 90 LEU A N 1
ATOM 704 C CA . LEU A 1 90 ? 5.181 -11.309 -7.504 1.00 98.44 90 LEU A CA 1
ATOM 705 C C . LEU A 1 90 ? 4.232 -12.514 -7.558 1.00 98.44 90 LEU A C 1
ATOM 707 O O . LEU A 1 90 ? 3.544 -12.832 -6.594 1.00 98.44 90 LEU A O 1
ATOM 711 N N . GLY A 1 91 ? 4.176 -13.174 -8.716 1.00 97.94 91 GLY A N 1
ATOM 712 C CA . GLY A 1 91 ? 3.290 -14.318 -8.950 1.00 97.94 91 GLY A CA 1
ATOM 713 C C . GLY A 1 91 ? 1.852 -13.952 -9.335 1.00 97.94 91 GLY A C 1
ATOM 714 O O . GLY A 1 91 ? 1.144 -14.824 -9.829 1.00 97.94 91 GLY A O 1
ATOM 715 N N . LYS A 1 92 ? 1.434 -12.686 -9.182 1.00 98.25 92 LYS A N 1
ATOM 716 C CA . LYS A 1 92 ? 0.111 -12.204 -9.627 1.00 98.25 92 LYS A CA 1
ATOM 717 C C . LYS A 1 92 ? 0.174 -11.303 -10.851 1.00 98.25 92 LYS A C 1
ATOM 719 O O . LYS A 1 92 ? -0.720 -11.355 -11.687 1.00 98.25 92 LYS A O 1
ATOM 724 N N . HIS A 1 93 ? 1.214 -10.482 -10.948 1.00 98.56 93 HIS A N 1
ATOM 725 C CA . HIS A 1 93 ? 1.323 -9.445 -11.966 1.00 98.56 93 HIS A CA 1
ATOM 726 C C . HIS A 1 93 ? 2.502 -9.695 -12.915 1.00 98.56 93 HIS A C 1
ATOM 728 O O . HIS A 1 93 ? 3.544 -10.235 -12.536 1.00 98.56 93 HIS A O 1
ATOM 734 N N . THR A 1 94 ? 2.342 -9.267 -14.163 1.00 98.25 94 THR A N 1
ATOM 735 C CA . THR A 1 94 ? 3.362 -9.272 -15.218 1.00 98.25 94 THR A CA 1
ATOM 736 C C . THR A 1 94 ? 3.983 -7.886 -15.395 1.00 98.25 94 THR A C 1
ATOM 738 O O . THR A 1 94 ? 3.430 -6.872 -14.966 1.00 98.25 94 THR A O 1
ATOM 741 N N . LYS A 1 95 ? 5.126 -7.795 -16.090 1.00 97.88 95 LYS A N 1
ATOM 742 C CA . LYS A 1 95 ? 5.726 -6.497 -16.449 1.00 97.88 95 LYS A CA 1
ATOM 743 C C . LYS A 1 95 ? 4.734 -5.571 -17.164 1.00 97.88 95 LYS A C 1
ATOM 745 O O . LYS A 1 95 ? 4.747 -4.369 -16.908 1.00 97.88 95 LYS A O 1
ATOM 750 N N . GLN A 1 96 ? 3.883 -6.120 -18.033 1.00 98.19 96 GLN A N 1
ATOM 751 C CA . GLN A 1 96 ? 2.874 -5.330 -18.734 1.00 98.19 96 GLN A CA 1
ATOM 752 C C . GLN A 1 96 ? 1.808 -4.798 -17.772 1.00 98.19 96 GLN A C 1
ATOM 754 O O . GLN A 1 96 ? 1.404 -3.650 -17.910 1.00 98.19 96 GLN A O 1
ATOM 759 N N . ASP A 1 97 ? 1.420 -5.567 -16.754 1.00 98.50 97 ASP A N 1
ATOM 760 C CA . ASP A 1 97 ? 0.491 -5.083 -15.727 1.00 98.50 97 ASP A CA 1
ATOM 761 C C . ASP A 1 97 ? 1.078 -3.900 -14.958 1.00 98.50 97 ASP A C 1
ATOM 763 O O . ASP A 1 97 ? 0.381 -2.914 -14.742 1.00 98.50 97 ASP A O 1
ATOM 767 N N . LEU A 1 98 ? 2.374 -3.934 -14.619 1.00 98.50 98 LEU A N 1
ATOM 768 C CA . LEU A 1 98 ? 3.034 -2.784 -13.990 1.00 98.50 98 LEU A CA 1
ATOM 769 C C . LEU A 1 98 ? 2.992 -1.537 -14.886 1.00 98.50 98 LEU A C 1
ATOM 771 O O . LEU A 1 98 ? 2.743 -0.439 -14.392 1.00 98.50 98 LEU A O 1
ATOM 775 N N . ILE A 1 99 ? 3.231 -1.695 -16.192 1.00 98.12 99 ILE A N 1
ATOM 776 C CA . ILE A 1 99 ? 3.125 -0.593 -17.160 1.00 98.12 99 ILE A CA 1
ATOM 777 C C . ILE A 1 99 ? 1.692 -0.049 -17.170 1.00 98.12 99 ILE A C 1
ATOM 779 O O . ILE A 1 99 ? 1.493 1.145 -16.964 1.00 98.12 99 ILE A O 1
ATOM 783 N N . ASN A 1 100 ? 0.700 -0.932 -17.286 1.00 98.50 100 ASN A N 1
ATOM 784 C CA . ASN A 1 100 ? -0.712 -0.559 -17.302 1.00 98.50 100 ASN A CA 1
ATOM 785 C C . ASN A 1 100 ? -1.121 0.181 -16.015 1.00 98.50 100 ASN A C 1
ATOM 787 O O . ASN A 1 100 ? -1.798 1.202 -16.087 1.00 98.50 100 ASN A O 1
ATOM 791 N N . MET A 1 101 ? -0.668 -0.274 -14.841 1.00 98.31 101 MET A N 1
ATOM 792 C CA . MET A 1 101 ? -0.918 0.411 -13.566 1.00 98.31 101 MET A CA 1
ATOM 793 C C . MET A 1 101 ? -0.314 1.822 -13.549 1.00 98.31 101 MET A C 1
ATOM 795 O O . MET A 1 101 ? -0.947 2.769 -13.085 1.00 98.31 101 MET A O 1
ATOM 799 N N . LEU A 1 102 ? 0.911 1.984 -14.052 1.00 97.88 102 LEU A N 1
ATOM 800 C CA . LEU A 1 102 ? 1.608 3.274 -14.102 1.00 97.88 102 LEU A CA 1
ATOM 801 C C . LEU A 1 102 ? 1.004 4.268 -15.101 1.00 97.88 102 LEU A C 1
ATOM 803 O O . LEU A 1 102 ? 1.237 5.476 -14.968 1.00 97.88 102 LEU A O 1
ATOM 807 N N . ASP A 1 103 ? 0.289 3.764 -16.100 1.00 97.62 103 ASP A N 1
ATOM 808 C CA . ASP A 1 103 ? -0.446 4.567 -17.074 1.00 97.62 103 ASP A CA 1
ATOM 809 C C . ASP A 1 103 ? -1.854 4.899 -16.569 1.00 97.62 103 ASP A C 1
ATOM 811 O O . ASP A 1 103 ? -2.320 6.023 -16.747 1.00 97.62 103 ASP A O 1
ATOM 815 N N . GLN A 1 104 ? -2.500 3.967 -15.860 1.00 98.00 104 GLN A N 1
ATOM 816 C CA . GLN A 1 104 ? -3.798 4.177 -15.217 1.00 98.00 104 GLN A CA 1
ATOM 817 C C . GLN A 1 104 ? -3.721 5.189 -14.063 1.00 98.00 104 GLN A C 1
ATOM 819 O O . GLN A 1 104 ? -4.649 5.975 -13.867 1.00 98.00 104 GLN A O 1
ATOM 824 N N . TYR A 1 105 ? -2.614 5.200 -13.313 1.00 96.06 105 TYR A N 1
ATOM 825 C CA . TYR A 1 105 ? -2.409 6.078 -12.157 1.00 96.06 105 TYR A CA 1
ATOM 826 C C . TYR A 1 105 ? -1.171 6.978 -12.341 1.00 96.06 105 TYR A C 1
ATOM 828 O O . TYR A 1 105 ? -0.183 6.848 -11.612 1.00 96.06 105 TYR A O 1
ATOM 836 N N . PRO A 1 106 ? -1.193 7.932 -13.292 1.00 93.31 106 PRO A N 1
ATOM 837 C CA . PRO A 1 106 ? -0.010 8.718 -13.655 1.00 93.31 106 PRO A CA 1
ATOM 838 C C . PRO A 1 106 ? 0.460 9.663 -12.538 1.00 93.31 106 PRO A C 1
ATOM 840 O O . PRO A 1 106 ? 1.640 10.002 -12.481 1.00 93.31 106 PRO A O 1
ATOM 843 N N . ASN A 1 107 ? -0.452 10.047 -11.638 1.00 94.38 107 ASN A N 1
ATOM 844 C CA . ASN A 1 107 ? -0.206 10.945 -10.504 1.00 94.38 107 ASN A CA 1
ATOM 845 C C . ASN A 1 107 ? -0.174 10.199 -9.161 1.00 94.38 107 ASN A C 1
ATOM 847 O O . ASN A 1 107 ? -0.424 10.796 -8.115 1.00 94.38 107 ASN A O 1
ATOM 851 N N . ALA A 1 108 ? 0.059 8.885 -9.185 1.00 97.12 108 ALA A N 1
ATOM 852 C CA . ALA A 1 108 ? 0.149 8.085 -7.974 1.00 97.12 108 ALA A CA 1
ATOM 853 C C . ALA A 1 108 ? 1.221 8.625 -7.018 1.00 97.12 108 ALA A C 1
ATOM 855 O O . ALA A 1 108 ? 2.325 8.978 -7.438 1.00 97.12 108 ALA A O 1
ATOM 856 N N . HIS A 1 109 ? 0.911 8.630 -5.721 1.00 96.81 109 HIS A N 1
ATOM 857 C CA . HIS A 1 109 ? 1.854 9.049 -4.681 1.00 96.81 109 HIS A CA 1
ATOM 858 C C . HIS A 1 109 ? 3.104 8.165 -4.659 1.00 96.81 109 HIS A C 1
ATOM 860 O O . HIS A 1 109 ? 4.225 8.651 -4.508 1.00 96.81 109 HIS A O 1
ATOM 866 N N . ALA A 1 110 ? 2.911 6.859 -4.835 1.00 97.69 110 ALA A N 1
ATOM 867 C CA . ALA A 1 110 ? 3.960 5.856 -4.787 1.00 97.69 110 ALA A CA 1
ATOM 868 C C . ALA A 1 110 ? 3.576 4.616 -5.601 1.00 97.69 110 ALA A C 1
ATOM 870 O O . ALA A 1 110 ? 2.412 4.389 -5.931 1.00 97.69 110 ALA A O 1
ATOM 871 N N . VAL A 1 111 ? 4.578 3.800 -5.894 1.00 98.25 111 VAL A N 1
ATOM 872 C CA . VAL A 1 111 ? 4.450 2.457 -6.451 1.00 98.25 111 VAL A CA 1
ATOM 873 C C . VAL A 1 111 ? 4.997 1.488 -5.423 1.00 98.25 111 VAL A C 1
ATOM 875 O O . VAL A 1 111 ? 6.084 1.717 -4.882 1.00 98.25 111 VAL A O 1
ATOM 878 N N . GLU A 1 112 ? 4.281 0.396 -5.202 1.00 98.50 112 GLU A N 1
ATOM 879 C CA . GLU A 1 112 ? 4.738 -0.695 -4.352 1.00 98.50 112 GLU A CA 1
ATOM 880 C C . GLU A 1 112 ? 4.995 -1.952 -5.181 1.00 98.50 112 GLU A C 1
ATOM 882 O O . GLU A 1 112 ? 4.156 -2.365 -5.980 1.00 98.50 112 GLU A O 1
ATOM 887 N N . LEU A 1 113 ? 6.171 -2.553 -4.998 1.00 98.44 113 LEU A N 1
ATOM 888 C CA . LEU A 1 113 ? 6.562 -3.824 -5.603 1.00 98.44 113 LEU A CA 1
ATOM 889 C C . LEU A 1 113 ? 6.757 -4.841 -4.475 1.00 98.44 113 LEU A C 1
ATOM 891 O O . LEU A 1 113 ? 7.712 -4.737 -3.700 1.00 98.44 113 LEU A O 1
ATOM 895 N N . LYS A 1 114 ? 5.842 -5.803 -4.370 1.00 98.44 114 LYS A N 1
ATOM 896 C CA . LYS A 1 114 ? 5.835 -6.837 -3.332 1.00 98.44 114 LYS A CA 1
ATOM 897 C C . LYS A 1 114 ? 6.386 -8.155 -3.874 1.00 98.44 114 LYS A C 1
ATOM 899 O O . LYS A 1 114 ? 5.821 -8.729 -4.806 1.00 98.44 114 LYS A O 1
ATOM 904 N N . GLY A 1 115 ? 7.484 -8.614 -3.281 1.00 97.94 115 GLY A N 1
ATOM 905 C CA . GLY A 1 115 ? 7.978 -9.987 -3.381 1.00 97.94 115 GLY A CA 1
ATOM 906 C C . GLY A 1 115 ? 7.394 -10.871 -2.276 1.00 97.94 115 GLY A C 1
ATOM 907 O O . GLY A 1 115 ? 6.450 -10.488 -1.584 1.00 97.94 115 GLY A O 1
ATOM 908 N N . GLU A 1 116 ? 7.966 -12.054 -2.083 1.00 96.12 116 GLU A N 1
ATOM 909 C CA . GLU A 1 116 ? 7.580 -12.954 -0.987 1.00 96.12 116 GLU A CA 1
ATOM 910 C C . GLU A 1 116 ? 8.101 -12.477 0.377 1.00 96.12 116 GLU A C 1
ATOM 912 O O . GLU A 1 116 ? 7.467 -12.704 1.408 1.00 96.12 116 GLU A O 1
ATOM 917 N N . ARG A 1 117 ? 9.267 -11.824 0.395 1.00 94.31 117 ARG A N 1
ATOM 918 C CA . ARG A 1 117 ? 9.991 -11.402 1.607 1.00 94.31 117 ARG A CA 1
ATOM 919 C C . ARG A 1 117 ? 10.349 -9.923 1.591 1.00 94.31 117 ARG A C 1
ATOM 921 O O . ARG A 1 117 ? 10.668 -9.359 2.637 1.00 94.31 117 ARG A O 1
ATOM 928 N N . VAL A 1 118 ? 10.298 -9.297 0.417 1.00 96.25 118 VAL A N 1
ATOM 929 C CA . VAL A 1 118 ? 10.628 -7.885 0.232 1.00 96.25 118 VAL A CA 1
ATOM 930 C C . VAL A 1 118 ? 9.415 -7.050 -0.157 1.00 96.25 118 VAL A C 1
ATOM 932 O O . VAL A 1 118 ? 8.519 -7.491 -0.874 1.00 96.25 118 VAL A O 1
ATOM 935 N N . LEU A 1 119 ? 9.432 -5.793 0.274 1.00 97.69 119 LEU A N 1
ATOM 936 C CA . LEU A 1 119 ? 8.524 -4.752 -0.187 1.00 97.69 119 LEU A CA 1
ATOM 937 C C . LEU A 1 119 ? 9.364 -3.540 -0.581 1.00 97.69 119 LEU A C 1
ATOM 939 O O . LEU A 1 119 ? 10.138 -3.031 0.229 1.00 97.69 119 LEU A O 1
ATOM 943 N N . ILE A 1 120 ? 9.227 -3.096 -1.828 1.00 97.31 120 ILE A N 1
ATOM 944 C CA . ILE A 1 120 ? 9.907 -1.908 -2.342 1.00 97.31 120 ILE A CA 1
ATOM 945 C C . ILE A 1 120 ? 8.866 -0.822 -2.571 1.00 97.31 120 ILE A C 1
ATOM 947 O O . ILE A 1 120 ? 7.946 -1.013 -3.365 1.00 97.31 120 ILE A O 1
ATOM 951 N N . THR A 1 121 ? 9.068 0.338 -1.953 1.00 97.69 121 THR A N 1
ATOM 952 C CA . THR A 1 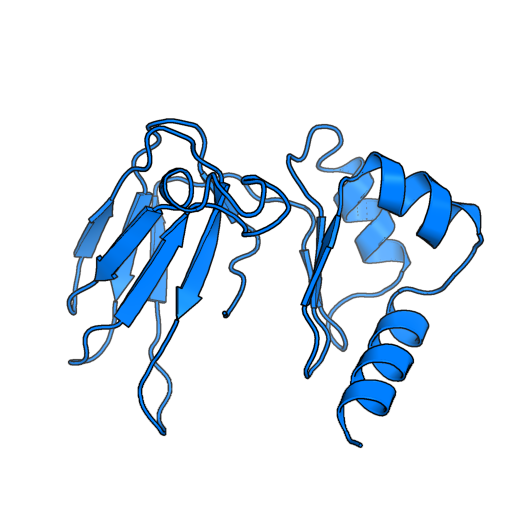121 ? 8.274 1.543 -2.212 1.00 97.69 121 THR A CA 1
ATOM 953 C C . THR A 1 121 ? 9.129 2.568 -2.947 1.00 97.69 121 THR A C 1
ATOM 955 O O . THR A 1 121 ? 10.237 2.899 -2.520 1.00 97.69 121 THR A O 1
ATOM 958 N N . ALA A 1 122 ? 8.638 3.066 -4.079 1.00 97.12 122 ALA A N 1
ATOM 959 C CA . ALA A 1 122 ? 9.354 4.033 -4.903 1.00 97.12 122 ALA A CA 1
ATOM 960 C C . ALA A 1 122 ? 8.392 5.002 -5.591 1.00 97.12 122 ALA A C 1
ATOM 962 O O . ALA A 1 122 ? 7.215 4.709 -5.781 1.00 97.12 122 ALA A O 1
ATOM 963 N N . SER A 1 123 ? 8.904 6.153 -6.030 1.00 97.12 123 SER A N 1
ATOM 964 C CA . SER A 1 123 ? 8.092 7.075 -6.822 1.00 97.12 123 SER A CA 1
ATOM 965 C C . SER A 1 123 ? 7.859 6.530 -8.240 1.00 97.12 123 SER A C 1
ATOM 967 O O . SER A 1 123 ? 8.772 5.913 -8.811 1.00 97.12 123 SER A O 1
ATOM 969 N N . PRO A 1 124 ? 6.697 6.810 -8.869 1.00 97.25 124 PRO A N 1
ATOM 970 C CA . PRO A 1 124 ? 6.419 6.375 -10.240 1.00 97.25 124 PRO A CA 1
ATOM 971 C C . PRO A 1 124 ? 7.506 6.792 -11.233 1.00 97.25 124 PRO A C 1
ATOM 973 O O . PRO A 1 124 ? 7.916 6.003 -12.081 1.00 97.25 124 PRO A O 1
ATOM 976 N N . ALA A 1 125 ? 8.046 8.006 -11.085 1.00 97.00 125 ALA A N 1
ATOM 977 C CA . ALA A 1 125 ? 9.123 8.513 -11.932 1.00 97.00 125 ALA A CA 1
ATOM 978 C C . ALA A 1 125 ? 10.400 7.660 -11.842 1.00 97.00 125 ALA A C 1
ATOM 980 O O . ALA A 1 125 ? 11.037 7.390 -12.862 1.00 97.00 125 ALA A O 1
ATOM 981 N N . ARG A 1 126 ? 10.774 7.196 -10.641 1.00 96.44 126 ARG A N 1
ATOM 982 C CA . ARG A 1 126 ? 11.951 6.332 -10.462 1.00 96.44 126 ARG A CA 1
ATOM 983 C C . ARG A 1 126 ? 11.715 4.938 -11.027 1.00 96.44 126 ARG A C 1
ATOM 985 O O . ARG A 1 126 ? 12.623 4.409 -11.661 1.00 96.44 126 ARG A O 1
ATOM 992 N N . VAL A 1 127 ? 10.518 4.376 -10.853 1.00 97.56 127 VAL A N 1
ATOM 993 C CA . VAL A 1 127 ? 10.158 3.082 -11.456 1.00 97.56 127 VAL A CA 1
ATOM 994 C C . VAL A 1 127 ? 10.211 3.175 -12.983 1.00 97.56 127 VAL A C 1
ATOM 996 O O . VAL A 1 127 ? 10.900 2.379 -13.620 1.00 97.56 127 VAL A O 1
ATOM 999 N N . LYS A 1 128 ? 9.589 4.199 -13.582 1.00 96.69 128 LYS A N 1
ATOM 1000 C CA . LYS A 1 128 ? 9.647 4.430 -15.035 1.00 96.69 128 LYS A CA 1
ATOM 1001 C C . LYS A 1 128 ? 11.090 4.581 -15.527 1.00 96.69 128 LYS A C 1
ATOM 1003 O O . LYS A 1 128 ? 11.469 3.933 -16.495 1.00 96.69 128 LYS A O 1
ATOM 1008 N N . LYS A 1 129 ? 11.916 5.378 -14.841 1.00 97.25 129 LYS A N 1
ATOM 1009 C CA . LYS A 1 129 ? 13.296 5.664 -15.263 1.00 97.25 129 LYS A CA 1
ATOM 1010 C C . LYS A 1 129 ? 14.257 4.485 -15.091 1.00 97.25 129 LYS A C 1
ATOM 1012 O O . LYS A 1 129 ? 14.982 4.164 -16.025 1.00 97.25 129 LYS A O 1
ATOM 1017 N N . TYR A 1 130 ? 14.307 3.885 -13.904 1.00 96.38 130 TYR A N 1
ATOM 1018 C CA . TYR A 1 130 ? 15.380 2.958 -13.520 1.00 96.38 130 TYR A CA 1
ATOM 1019 C C . TYR A 1 130 ? 14.989 1.484 -13.606 1.00 96.38 130 TYR A C 1
ATOM 1021 O O . TYR A 1 130 ? 15.864 0.636 -13.743 1.00 96.38 130 TYR A O 1
ATOM 1029 N N . LEU A 1 131 ? 13.697 1.162 -13.520 1.00 96.06 131 LEU A N 1
ATOM 1030 C CA . LEU A 1 131 ? 13.235 -0.210 -13.700 1.00 96.06 131 LEU A CA 1
ATOM 1031 C C . LEU A 1 131 ? 12.863 -0.441 -15.164 1.00 96.06 131 LEU A C 1
ATOM 1033 O O . LEU A 1 131 ? 13.528 -1.200 -15.865 1.00 96.06 131 LEU A O 1
ATOM 1037 N N . LEU A 1 132 ? 11.836 0.265 -15.639 1.00 95.56 132 LEU A N 1
ATOM 1038 C CA . LEU A 1 132 ? 11.298 0.057 -16.983 1.00 95.56 132 LEU A CA 1
ATOM 1039 C C . LEU A 1 132 ? 12.217 0.628 -18.067 1.00 95.56 132 LEU A C 1
ATOM 1041 O O . LEU A 1 132 ? 12.465 -0.044 -19.065 1.00 95.56 132 LEU A O 1
ATOM 1045 N N . GLY A 1 133 ? 12.780 1.818 -17.844 1.00 94.94 133 GLY A N 1
ATOM 1046 C CA . GLY A 1 133 ? 13.712 2.468 -18.770 1.00 94.94 133 GLY A CA 1
ATOM 1047 C C . GLY A 1 133 ? 15.028 1.711 -18.965 1.00 94.94 133 GLY A C 1
ATOM 1048 O O . GLY A 1 133 ? 15.639 1.816 -20.023 1.00 94.94 133 GLY A O 1
ATOM 1049 N N . SER A 1 134 ? 15.437 0.893 -17.990 1.00 93.81 134 SER A N 1
ATOM 1050 C CA . SER A 1 134 ? 16.589 -0.018 -18.106 1.00 93.81 134 SER A CA 1
ATOM 1051 C C . SER A 1 134 ? 16.203 -1.418 -18.600 1.00 93.81 134 SER A C 1
ATOM 1053 O O . SER A 1 134 ? 17.027 -2.326 -18.586 1.00 93.81 134 SER A O 1
ATOM 1055 N N . ASN A 1 135 ? 14.951 -1.601 -19.032 1.00 90.56 135 ASN A N 1
ATOM 1056 C CA . ASN A 1 135 ? 14.363 -2.864 -19.476 1.00 90.56 135 ASN A CA 1
ATOM 1057 C C . ASN A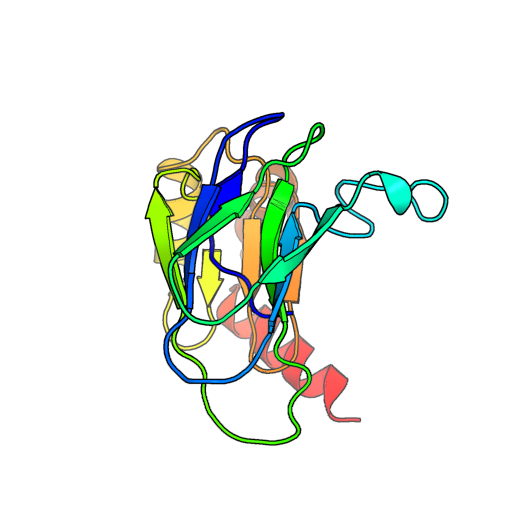 1 135 ? 14.388 -4.002 -18.433 1.00 90.56 135 ASN A C 1
ATOM 1059 O O . ASN A 1 135 ? 14.142 -5.159 -18.775 1.00 90.56 135 ASN A O 1
ATOM 1063 N N . THR A 1 136 ? 14.611 -3.688 -17.158 1.00 93.38 136 THR A N 1
ATOM 1064 C CA . THR A 1 136 ? 14.601 -4.668 -16.070 1.00 93.38 136 THR A CA 1
ATOM 1065 C C . THR A 1 136 ? 13.189 -5.219 -15.871 1.00 93.38 136 THR A C 1
ATOM 1067 O O . THR A 1 136 ? 12.210 -4.471 -15.838 1.00 93.38 136 THR A O 1
ATOM 1070 N N . ASP A 1 137 ? 13.072 -6.539 -15.741 1.00 96.06 137 ASP A N 1
ATOM 1071 C CA . ASP A 1 137 ? 11.803 -7.201 -15.444 1.00 96.06 137 ASP A CA 1
ATOM 1072 C C . ASP A 1 137 ? 11.510 -7.142 -13.927 1.00 96.06 137 ASP A C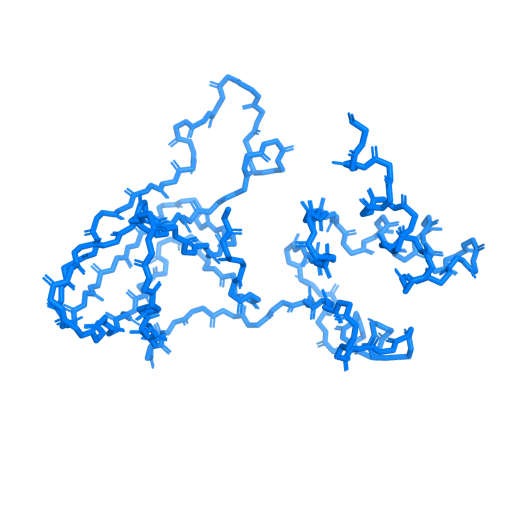 1
ATOM 1074 O O . ASP A 1 137 ? 12.328 -7.642 -13.144 1.00 96.06 137 ASP A O 1
ATOM 1078 N N . PRO A 1 138 ? 10.373 -6.558 -13.482 1.00 97.56 138 PRO A N 1
ATOM 1079 C CA . PRO A 1 138 ? 9.992 -6.531 -12.066 1.00 97.56 138 PRO A CA 1
ATOM 1080 C C . PRO A 1 138 ? 9.931 -7.925 -11.428 1.00 97.56 138 PRO A C 1
ATOM 1082 O O . PRO A 1 138 ? 10.295 -8.070 -10.262 1.00 97.56 138 PRO A O 1
ATOM 1085 N N . VAL A 1 139 ? 9.535 -8.958 -12.181 1.00 98.12 139 VAL A N 1
ATOM 1086 C CA . VAL A 1 139 ? 9.485 -10.343 -11.690 1.00 98.12 139 VAL A CA 1
ATOM 1087 C C . VAL A 1 139 ? 10.889 -10.839 -11.360 1.00 98.12 139 VAL A C 1
ATOM 1089 O O . VAL A 1 139 ? 11.111 -11.421 -10.300 1.00 98.12 139 VAL A O 1
ATOM 1092 N N . GLN A 1 140 ? 11.855 -10.602 -12.251 1.00 97.12 140 GLN A N 1
ATOM 1093 C CA . GLN A 1 140 ? 13.240 -11.025 -12.033 1.00 97.12 140 GLN A CA 1
ATOM 1094 C C . GLN A 1 140 ? 13.902 -10.240 -10.900 1.00 97.12 140 GLN A C 1
ATOM 1096 O O . GLN A 1 140 ? 14.646 -10.826 -10.113 1.00 97.12 140 GLN A O 1
ATOM 1101 N N . LEU A 1 141 ? 13.626 -8.935 -10.803 1.00 97.19 141 LEU A N 1
ATOM 1102 C CA . LEU A 1 141 ? 14.118 -8.104 -9.707 1.00 97.19 141 LEU A CA 1
ATOM 1103 C C . LEU A 1 141 ? 13.646 -8.648 -8.355 1.00 97.19 141 LEU A C 1
ATOM 1105 O O . LEU A 1 141 ? 14.478 -8.890 -7.484 1.00 97.19 141 LEU A O 1
ATOM 1109 N N . LEU A 1 142 ? 12.337 -8.854 -8.184 1.00 98.06 142 LEU A N 1
ATOM 1110 C CA . LEU A 1 142 ? 11.783 -9.288 -6.901 1.00 98.06 142 LEU A CA 1
ATOM 1111 C C . LEU A 1 142 ? 12.274 -10.683 -6.514 1.00 98.06 142 LEU A C 1
ATOM 1113 O O . LEU A 1 142 ? 12.703 -10.855 -5.382 1.00 98.06 142 LEU A O 1
ATOM 1117 N N . LYS A 1 143 ? 12.352 -11.628 -7.464 1.00 97.50 143 LYS A N 1
ATOM 1118 C CA . LYS A 1 143 ? 12.936 -12.957 -7.208 1.00 97.50 143 LYS A CA 1
ATOM 1119 C C . LYS A 1 143 ? 14.369 -12.880 -6.676 1.00 97.50 143 LYS A C 1
ATOM 1121 O O . LYS A 1 143 ? 14.694 -13.562 -5.712 1.00 97.50 143 LYS A O 1
ATOM 1126 N N . LYS A 1 144 ? 15.218 -12.035 -7.275 1.00 96.56 144 LYS A N 1
ATOM 1127 C CA . LYS A 1 144 ? 16.607 -11.846 -6.817 1.00 96.56 144 LYS A CA 1
ATOM 1128 C C . LYS A 1 144 ? 16.682 -11.192 -5.439 1.00 96.56 144 LYS A C 1
ATOM 1130 O O . LYS A 1 144 ? 17.529 -11.560 -4.633 1.00 96.56 144 LYS A O 1
ATOM 1135 N N . MET A 1 145 ? 15.816 -10.219 -5.169 1.00 96.38 145 MET A N 1
ATOM 1136 C CA . MET A 1 145 ? 15.755 -9.568 -3.860 1.00 96.38 145 MET A CA 1
ATOM 1137 C C . MET A 1 145 ? 15.262 -10.537 -2.777 1.00 96.38 145 MET A C 1
ATOM 1139 O O . MET A 1 145 ? 15.850 -10.599 -1.700 1.00 96.38 145 MET A O 1
ATOM 1143 N N . ASP A 1 146 ? 14.241 -11.342 -3.076 1.00 96.75 146 ASP A N 1
ATOM 1144 C CA . ASP A 1 146 ? 13.754 -12.390 -2.179 1.00 96.75 146 ASP A CA 1
ATOM 1145 C C . ASP A 1 146 ? 14.857 -13.418 -1.881 1.00 96.75 146 ASP A C 1
ATOM 1147 O O . ASP A 1 146 ? 15.090 -13.740 -0.715 1.00 96.75 146 ASP A O 1
ATOM 1151 N N . GLU A 1 147 ? 15.599 -13.864 -2.901 1.00 96.25 147 GLU A N 1
ATOM 1152 C CA . GLU A 1 147 ? 16.752 -14.761 -2.745 1.00 96.25 147 GLU A CA 1
ATOM 1153 C C . GLU A 1 147 ? 17.838 -14.160 -1.838 1.00 96.25 147 GLU A C 1
ATOM 1155 O O . GLU A 1 147 ? 18.298 -14.819 -0.905 1.00 96.25 147 GLU A O 1
ATOM 1160 N N . ALA A 1 148 ? 18.199 -12.891 -2.048 1.00 95.06 148 ALA A N 1
ATOM 1161 C CA . ALA A 1 148 ? 19.225 -12.211 -1.259 1.00 95.06 148 ALA A CA 1
ATOM 1162 C C . ALA A 1 148 ? 18.859 -12.069 0.233 1.00 95.06 148 ALA A C 1
ATOM 1164 O O . ALA A 1 148 ? 19.747 -12.032 1.079 1.00 95.06 148 ALA A O 1
ATOM 1165 N N . THR A 1 149 ? 17.568 -12.023 0.576 1.00 93.06 149 THR A N 1
ATOM 1166 C CA . THR A 1 149 ? 17.093 -11.935 1.976 1.00 93.06 149 THR A CA 1
ATOM 1167 C C . THR A 1 149 ? 16.915 -13.290 2.670 1.00 93.06 149 THR A C 1
ATOM 1169 O O . THR A 1 149 ? 16.351 -13.363 3.769 1.00 93.06 149 THR A O 1
ATOM 1172 N N . ARG A 1 150 ? 17.325 -14.387 2.023 1.00 87.56 150 ARG A N 1
ATOM 1173 C CA . ARG A 1 150 ? 17.286 -15.738 2.601 1.00 87.56 150 ARG A CA 1
ATOM 1174 C C . ARG A 1 150 ? 18.551 -16.092 3.396 1.00 87.56 150 ARG A C 1
ATOM 1176 O O . ARG A 1 150 ? 18.508 -17.058 4.154 1.00 87.56 150 ARG A O 1
ATOM 1183 N N . ILE A 1 151 ? 19.636 -15.346 3.184 1.00 69.00 151 ILE A N 1
ATOM 1184 C CA . ILE A 1 151 ? 20.948 -15.522 3.829 1.00 69.00 151 ILE A CA 1
ATOM 1185 C C . ILE A 1 151 ? 20.842 -15.183 5.317 1.00 69.00 151 ILE A C 1
ATOM 1187 O O . ILE A 1 151 ? 21.373 -15.977 6.123 1.00 69.00 151 ILE A O 1
#

pLDDT: mean 95.22, std 4.97, range [69.0, 98.69]

Sequence (151 aa):
YEPTGLYAKPNEQITINVEGNQDIQVYIGTYSYDASWREDSKIKSFTLKPGVNTIQSPNGGLIYFYNKQQGGSIRTTITTGGTTTPFFELGKHTKQDLINMLDQYPNAHAVELKGERVLITASPARVKKYLLGSNTDPVQLLKKMDEATRI